Protein AF-A0AAN7Q340-F1 (afdb_monomer_lite)

Secondary structure (DSSP, 8-state):
----HHHHHHHHHHHHHHHHHHHHHHHHHHHHHTSS---HHHHHHHHHHHHHHHHHHHHHHHHHHHHHHHHHHHHHHHHHHHHHHHHHHHHHHHHH--

Structure (mmCIF, N/CA/C/O back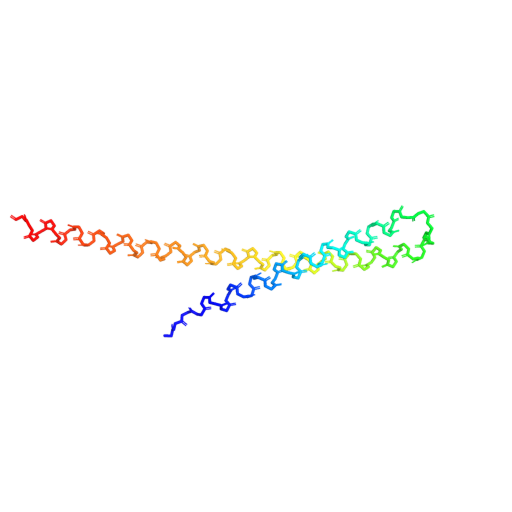bone):
data_AF-A0AAN7Q340-F1
#
_entry.id   AF-A0AAN7Q340-F1
#
loop_
_atom_site.group_PDB
_atom_site.id
_atom_site.type_symbol
_atom_site.label_atom_id
_atom_site.label_alt_id
_atom_site.label_comp_id
_atom_site.label_asym_id
_atom_site.label_entity_id
_atom_site.label_seq_id
_atom_site.pdbx_PDB_ins_code
_atom_site.Cartn_x
_atom_site.Cartn_y
_atom_site.Cartn_z
_atom_site.occupancy
_atom_site.B_iso_or_equiv
_atom_site.auth_seq_id
_atom_site.auth_comp_id
_atom_site.auth_asym_id
_atom_site.auth_atom_id
_atom_site.pdbx_PDB_model_num
ATOM 1 N N . MET A 1 1 ? 22.246 -12.225 -8.468 1.00 41.50 1 MET A N 1
ATOM 2 C CA . MET A 1 1 ? 21.292 -12.443 -7.360 1.00 41.50 1 MET A CA 1
ATOM 3 C C . MET A 1 1 ? 19.900 -12.261 -7.948 1.00 41.50 1 MET A C 1
ATOM 5 O O . MET A 1 1 ? 19.662 -11.176 -8.469 1.00 41.50 1 MET A O 1
ATOM 9 N N . PRO A 1 2 ? 19.047 -13.295 -8.028 1.00 44.22 2 PRO A N 1
ATOM 10 C CA . PRO A 1 2 ? 17.712 -13.119 -8.582 1.00 44.22 2 PRO A CA 1
ATOM 11 C C . PRO A 1 2 ? 16.888 -12.300 -7.585 1.00 44.22 2 PRO A C 1
ATOM 13 O O . PRO A 1 2 ? 16.900 -12.579 -6.389 1.00 44.22 2 PRO A O 1
ATOM 16 N N . ILE A 1 3 ? 16.244 -11.244 -8.074 1.00 52.72 3 ILE A N 1
ATOM 17 C CA . ILE A 1 3 ? 15.347 -10.411 -7.276 1.00 52.72 3 ILE A CA 1
ATOM 18 C C . ILE A 1 3 ? 14.106 -11.256 -6.995 1.00 52.72 3 ILE A C 1
ATOM 20 O O . ILE A 1 3 ? 13.432 -11.719 -7.916 1.00 52.72 3 ILE A O 1
ATOM 24 N N . ASP A 1 4 ? 13.873 -11.515 -5.715 1.00 53.59 4 ASP A N 1
ATOM 25 C CA . ASP A 1 4 ? 12.899 -12.469 -5.200 1.00 53.59 4 ASP A CA 1
ATOM 26 C C . ASP A 1 4 ? 11.472 -11.897 -5.305 1.00 53.59 4 ASP A C 1
ATOM 28 O O . ASP A 1 4 ? 10.843 -11.495 -4.328 1.00 53.59 4 ASP A O 1
ATOM 32 N N . ASN A 1 5 ? 10.954 -11.804 -6.534 1.00 53.25 5 ASN A N 1
ATOM 33 C CA . ASN A 1 5 ? 9.619 -11.268 -6.832 1.00 53.25 5 ASN A CA 1
ATOM 34 C C . ASN A 1 5 ? 8.499 -12.028 -6.086 1.00 53.25 5 ASN A C 1
ATOM 36 O O . ASN A 1 5 ? 7.432 -11.473 -5.827 1.00 53.25 5 ASN A O 1
ATOM 40 N N . CYS A 1 6 ? 8.755 -13.283 -5.694 1.00 57.25 6 CYS A N 1
ATOM 41 C CA . CYS A 1 6 ? 7.862 -14.104 -4.875 1.00 57.25 6 CYS A CA 1
ATOM 42 C C . CYS A 1 6 ? 7.724 -13.563 -3.441 1.00 57.25 6 CYS A C 1
ATOM 44 O O . CYS A 1 6 ? 6.634 -13.603 -2.871 1.00 57.25 6 CYS A O 1
ATOM 46 N N . SER A 1 7 ? 8.802 -13.010 -2.873 1.00 71.00 7 SER A N 1
ATOM 47 C CA . SER A 1 7 ? 8.792 -12.419 -1.530 1.00 71.00 7 SER A CA 1
ATOM 48 C C . SER A 1 7 ? 7.943 -11.152 -1.490 1.00 71.00 7 SER A C 1
ATOM 50 O O . SER A 1 7 ? 7.081 -11.017 -0.628 1.00 71.00 7 SER A O 1
ATOM 52 N N . ILE A 1 8 ? 8.115 -10.263 -2.474 1.00 68.38 8 ILE A N 1
ATOM 53 C CA . ILE A 1 8 ? 7.372 -8.995 -2.533 1.00 68.38 8 ILE A CA 1
ATOM 54 C C . ILE A 1 8 ? 5.880 -9.247 -2.786 1.00 68.38 8 ILE A C 1
ATOM 56 O O . ILE A 1 8 ? 5.034 -8.650 -2.129 1.00 68.38 8 ILE A O 1
ATOM 60 N N . MET A 1 9 ? 5.530 -10.173 -3.686 1.00 69.50 9 MET A N 1
ATOM 61 C CA . MET A 1 9 ? 4.129 -10.543 -3.929 1.00 69.50 9 MET A CA 1
ATOM 62 C C . MET A 1 9 ? 3.469 -11.144 -2.674 1.00 69.50 9 MET A C 1
ATOM 64 O O . MET A 1 9 ? 2.305 -10.855 -2.388 1.00 69.50 9 MET A O 1
ATOM 68 N N . LYS A 1 10 ? 4.209 -11.950 -1.898 1.00 75.12 10 LYS A N 1
ATOM 69 C CA . LYS A 1 10 ? 3.742 -12.483 -0.608 1.00 75.12 10 LYS A CA 1
ATOM 70 C C . LYS A 1 10 ? 3.547 -11.389 0.436 1.00 75.12 10 LYS A C 1
ATOM 72 O O . LYS A 1 10 ? 2.550 -11.426 1.148 1.00 75.12 10 LYS A O 1
ATOM 77 N N . GLU A 1 11 ? 4.459 -10.425 0.521 1.00 73.56 11 GLU A N 1
ATOM 78 C CA . GLU A 1 11 ? 4.319 -9.277 1.423 1.00 73.56 11 GLU A CA 1
ATOM 79 C C . GLU A 1 11 ? 3.108 -8.413 1.062 1.00 73.56 11 GLU A C 1
ATOM 81 O O . GLU A 1 11 ? 2.346 -8.045 1.952 1.00 73.56 11 GLU A O 1
ATOM 86 N N . ILE A 1 12 ? 2.874 -8.166 -0.232 1.00 73.56 12 ILE A N 1
ATOM 87 C CA . ILE A 1 12 ? 1.684 -7.452 -0.719 1.00 73.56 12 ILE A CA 1
ATOM 88 C C . ILE A 1 12 ? 0.411 -8.215 -0.342 1.00 73.56 12 ILE A C 1
ATOM 90 O O . ILE A 1 12 ? -0.486 -7.638 0.264 1.00 73.56 12 ILE A O 1
ATOM 94 N N . SER A 1 13 ? 0.360 -9.520 -0.622 1.00 74.62 13 SER A N 1
ATOM 95 C CA . SER A 1 13 ? -0.814 -10.355 -0.316 1.00 74.62 13 SER A CA 1
ATOM 96 C C . SER A 1 13 ? -1.110 -10.392 1.187 1.00 74.62 13 SER A C 1
ATOM 98 O O . SER A 1 13 ? -2.262 -10.307 1.605 1.00 74.62 13 SER A O 1
ATOM 100 N N . LYS A 1 14 ? -0.063 -10.472 2.017 1.00 79.62 14 LYS A N 1
ATOM 101 C CA . LYS A 1 14 ? -0.187 -10.434 3.476 1.00 79.62 14 LYS A CA 1
ATOM 102 C C . LYS A 1 14 ? -0.712 -9.079 3.959 1.00 79.62 14 LYS A C 1
ATOM 104 O O . LYS A 1 14 ? -1.602 -9.038 4.802 1.00 79.62 14 LYS A O 1
ATOM 109 N N . ALA A 1 15 ? -0.201 -7.978 3.409 1.00 73.69 15 ALA A N 1
ATOM 110 C CA . ALA A 1 15 ? -0.674 -6.639 3.746 1.00 73.69 15 ALA A CA 1
ATOM 111 C C . ALA A 1 15 ? -2.144 -6.427 3.333 1.00 73.69 15 ALA A C 1
ATOM 113 O O . ALA A 1 15 ? -2.915 -5.840 4.092 1.00 73.69 15 ALA A O 1
ATOM 114 N N . GLU A 1 16 ? -2.564 -6.946 2.175 1.00 74.06 16 GLU A N 1
ATOM 115 C CA . GLU A 1 16 ? -3.966 -6.920 1.736 1.00 74.06 16 GLU A CA 1
ATOM 116 C C . GLU A 1 16 ? -4.886 -7.715 2.679 1.00 74.06 16 GLU A C 1
ATOM 118 O O . GLU A 1 16 ? -5.977 -7.253 3.026 1.00 74.06 16 GLU A O 1
ATOM 123 N N . GLU A 1 17 ? -4.446 -8.887 3.141 1.00 84.44 17 GLU A N 1
ATOM 124 C CA . GLU A 1 17 ? -5.194 -9.713 4.095 1.00 84.44 17 GLU A CA 1
ATOM 125 C C . GLU A 1 17 ? -5.322 -9.037 5.473 1.00 84.44 17 GLU A C 1
ATOM 127 O O . GLU A 1 17 ? -6.404 -9.022 6.074 1.00 84.44 17 GLU A O 1
ATOM 132 N N . GLU A 1 18 ? -4.252 -8.399 5.953 1.00 80.12 18 GLU A N 1
ATOM 133 C CA . GLU A 1 18 ? -4.260 -7.613 7.190 1.00 80.12 18 GLU A CA 1
ATOM 134 C C . GLU A 1 18 ? -5.210 -6.408 7.098 1.00 80.12 18 GLU A C 1
ATOM 136 O O . GLU A 1 18 ? -5.988 -6.161 8.026 1.00 80.12 18 GLU A O 1
ATOM 141 N N . ILE A 1 19 ? -5.216 -5.693 5.966 1.00 81.31 19 ILE A N 1
ATOM 142 C CA . ILE A 1 19 ? -6.151 -4.587 5.704 1.00 81.31 19 ILE A CA 1
ATOM 143 C C . ILE A 1 19 ? -7.594 -5.087 5.711 1.00 81.31 19 ILE A C 1
ATOM 145 O O . ILE A 1 19 ? -8.448 -4.498 6.377 1.00 81.31 19 ILE A O 1
ATOM 149 N N . LYS A 1 20 ? -7.876 -6.196 5.022 1.00 84.69 20 LYS A N 1
ATOM 150 C CA . LYS A 1 20 ? -9.218 -6.787 4.969 1.00 84.69 20 LYS A CA 1
ATOM 151 C C . LYS A 1 20 ? -9.720 -7.174 6.361 1.00 84.69 20 LYS A C 1
ATOM 153 O O . LYS A 1 20 ? -10.870 -6.904 6.706 1.00 84.69 20 LYS A O 1
ATOM 158 N N . THR A 1 21 ? -8.841 -7.748 7.179 1.00 86.56 21 THR A N 1
ATOM 159 C CA . THR A 1 21 ? -9.135 -8.108 8.572 1.00 86.56 21 THR A CA 1
ATOM 160 C C . THR A 1 21 ? -9.422 -6.868 9.420 1.00 86.56 21 THR A C 1
ATOM 162 O O . THR A 1 21 ? -10.366 -6.854 10.211 1.00 86.56 21 THR A O 1
ATOM 165 N N . CYS A 1 22 ? -8.649 -5.795 9.240 1.00 78.12 22 CYS A N 1
ATOM 166 C CA . CYS A 1 22 ? -8.880 -4.537 9.944 1.00 78.12 22 CYS A CA 1
ATOM 167 C C . CYS A 1 22 ? -10.213 -3.891 9.545 1.00 78.12 22 CYS A C 1
ATOM 169 O O . CYS A 1 22 ? -10.951 -3.454 10.424 1.00 78.12 22 CYS A O 1
ATOM 171 N N . TYR A 1 23 ? -10.570 -3.887 8.258 1.00 78.25 23 TYR A N 1
ATOM 172 C CA . TYR A 1 23 ? -11.867 -3.385 7.792 1.00 78.25 23 TYR A CA 1
ATOM 173 C C . TYR A 1 23 ? -13.048 -4.170 8.367 1.00 78.25 23 TYR A C 1
ATOM 175 O O . TYR A 1 23 ? -14.032 -3.563 8.791 1.00 78.25 23 TYR A O 1
ATOM 183 N N . ALA A 1 24 ? -12.941 -5.500 8.442 1.00 83.50 24 ALA A N 1
ATOM 184 C CA . ALA A 1 24 ? -13.956 -6.329 9.089 1.00 83.50 24 ALA A CA 1
ATOM 185 C C . ALA A 1 24 ? -14.125 -5.950 10.571 1.00 83.50 24 ALA A C 1
ATOM 187 O O . ALA A 1 24 ? -15.242 -5.714 11.025 1.00 83.50 24 ALA A O 1
ATOM 188 N N . ARG A 1 25 ? -13.014 -5.768 11.301 1.00 83.19 25 ARG A N 1
ATOM 189 C CA . ARG A 1 25 ? -13.046 -5.312 12.702 1.00 83.19 25 ARG A CA 1
ATOM 190 C C . ARG A 1 25 ? -13.649 -3.919 12.860 1.00 83.19 25 ARG A C 1
ATOM 192 O O . ARG A 1 25 ? -14.393 -3.697 13.810 1.00 83.19 25 ARG A O 1
ATOM 199 N N . VAL A 1 26 ? -13.335 -2.984 11.962 1.00 79.62 26 VAL A N 1
ATOM 200 C CA . VAL A 1 26 ? -13.931 -1.639 11.972 1.00 79.62 26 VAL A CA 1
ATOM 201 C C . VAL A 1 26 ? -15.442 -1.736 11.780 1.00 79.62 26 VAL A C 1
ATOM 203 O O . VAL A 1 26 ? -16.180 -1.144 12.561 1.00 79.62 26 VAL A O 1
ATOM 206 N N . SER A 1 27 ? -15.904 -2.542 10.821 1.00 80.12 27 SER A N 1
ATOM 207 C CA . SER A 1 27 ? -17.335 -2.751 10.583 1.00 80.12 27 SER A CA 1
ATOM 208 C C . SER A 1 27 ? -18.037 -3.358 11.803 1.00 80.12 27 SER A C 1
ATOM 210 O O . SER A 1 27 ? -19.088 -2.871 12.212 1.00 80.12 27 SER A O 1
ATOM 212 N N . ASP A 1 28 ? -17.430 -4.349 12.459 1.00 81.94 28 ASP A N 1
ATOM 213 C CA . ASP A 1 28 ? -17.978 -4.956 13.677 1.00 81.94 28 ASP A CA 1
ATOM 214 C C . ASP A 1 28 ? -18.062 -3.967 14.852 1.00 81.94 28 ASP A C 1
ATOM 216 O O . ASP A 1 28 ? -19.035 -3.976 15.613 1.00 81.94 28 ASP A O 1
ATOM 220 N N . LEU A 1 29 ? -17.051 -3.107 15.014 1.00 74.19 29 LEU A N 1
ATOM 221 C CA . LEU A 1 29 ? -17.028 -2.071 16.050 1.00 74.19 29 LEU A CA 1
ATOM 222 C C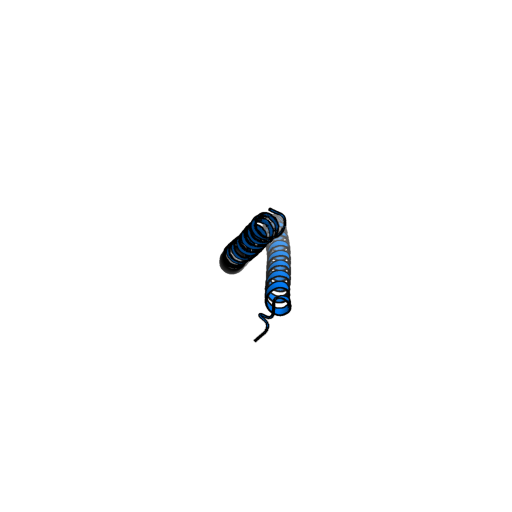 . LEU A 1 29 ? -18.059 -0.972 15.770 1.00 74.19 29 LEU A C 1
ATOM 224 O O . LEU A 1 29 ? -18.750 -0.553 16.698 1.00 74.19 29 LEU A O 1
ATOM 228 N N . GLU A 1 30 ? -18.214 -0.544 14.516 1.00 72.19 30 GLU A N 1
ATOM 229 C CA . GLU A 1 30 ? -19.238 0.424 14.098 1.00 72.19 30 GLU A CA 1
ATOM 230 C C . GLU A 1 30 ? -20.654 -0.146 14.284 1.00 72.19 30 GLU A C 1
ATOM 232 O O . GLU A 1 30 ? -21.528 0.531 14.826 1.00 72.19 30 GLU A O 1
ATOM 237 N N . ASN A 1 31 ? -20.865 -1.422 13.948 1.00 77.81 31 ASN A N 1
ATOM 238 C CA . ASN A 1 31 ? -22.130 -2.123 14.174 1.00 77.81 31 ASN A CA 1
ATOM 239 C C . ASN A 1 31 ? -22.459 -2.244 15.668 1.00 77.81 31 ASN A C 1
ATOM 241 O O . ASN A 1 31 ? -23.602 -2.027 16.069 1.00 77.81 31 ASN A O 1
ATOM 245 N N . LYS A 1 32 ? -21.459 -2.525 16.517 1.00 70.00 32 LYS A N 1
ATOM 246 C CA . LYS A 1 32 ? -21.630 -2.474 17.976 1.00 70.00 32 LYS A CA 1
ATOM 247 C C . LYS A 1 32 ? -21.987 -1.065 18.440 1.00 70.00 32 LYS A C 1
ATOM 249 O O . LYS A 1 32 ? -22.936 -0.923 19.201 1.00 70.00 32 LYS A O 1
ATOM 254 N N . LEU A 1 33 ? -21.288 -0.033 17.971 1.00 62.78 33 LEU A N 1
ATOM 255 C CA . LEU A 1 33 ? -21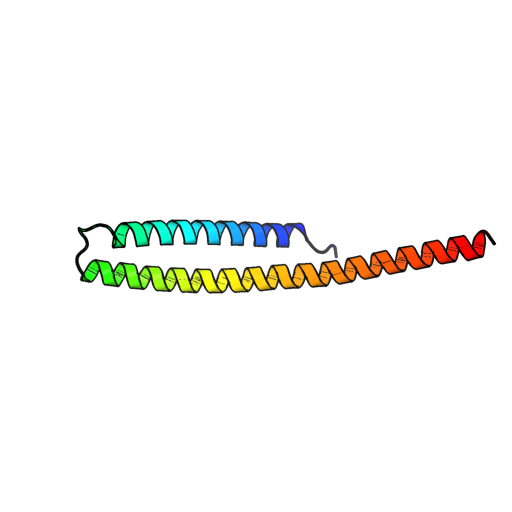.512 1.362 18.374 1.00 62.78 33 LEU A CA 1
ATOM 256 C C . LEU A 1 33 ? -22.906 1.893 17.999 1.00 62.78 33 LEU A C 1
ATOM 258 O O . LEU A 1 33 ? -23.420 2.784 18.677 1.00 62.78 33 LEU A O 1
ATOM 262 N N . ASN A 1 34 ? -23.487 1.354 16.926 1.00 65.38 34 ASN A N 1
ATOM 263 C CA . ASN A 1 34 ? -24.842 1.652 16.466 1.00 65.38 34 ASN A CA 1
ATOM 264 C C . ASN A 1 34 ? -25.925 0.815 17.168 1.00 65.38 34 ASN A C 1
ATOM 266 O O . ASN A 1 34 ? -27.107 1.101 16.997 1.00 65.38 34 ASN A O 1
ATOM 270 N N . SER A 1 35 ? -25.557 -0.199 17.961 1.00 63.50 35 SER A N 1
ATOM 271 C CA . SER A 1 35 ? -26.520 -0.922 18.796 1.00 63.50 35 SER A CA 1
ATOM 272 C C . SER A 1 35 ? -26.931 -0.084 20.017 1.00 63.50 35 SER A C 1
ATOM 274 O O . SER A 1 35 ? -26.089 0.472 20.722 1.00 63.50 35 SER A O 1
ATOM 276 N N . ASP A 1 36 ? -28.238 -0.012 20.277 1.00 57.50 36 ASP A N 1
ATOM 277 C CA . ASP A 1 36 ? -28.899 0.923 21.213 1.00 57.50 36 ASP A CA 1
ATOM 278 C C . ASP A 1 36 ? -28.604 0.666 22.715 1.00 57.50 36 ASP A C 1
ATOM 280 O O . ASP A 1 36 ? -29.173 1.306 23.596 1.00 57.50 36 ASP A O 1
ATOM 284 N N . ILE A 1 37 ? -27.716 -0.284 23.043 1.00 59.47 37 ILE A N 1
ATOM 285 C CA . ILE A 1 37 ? -27.494 -0.799 24.411 1.00 59.47 37 ILE A CA 1
ATOM 286 C C . ILE A 1 37 ? -26.016 -0.682 24.823 1.00 59.47 37 ILE A C 1
ATOM 288 O O . ILE A 1 37 ? -25.415 -1.612 25.368 1.00 59.47 37 ILE A O 1
ATOM 292 N N . ILE A 1 38 ? -25.382 0.462 24.557 1.00 59.66 38 ILE A N 1
ATOM 293 C CA . ILE A 1 38 ? -23.995 0.711 24.978 1.00 59.66 38 ILE A CA 1
ATOM 294 C C . ILE A 1 38 ? -23.923 1.951 25.874 1.00 59.66 38 ILE A C 1
ATOM 296 O O . ILE A 1 38 ? -24.197 3.070 25.453 1.00 59.66 38 ILE A O 1
ATOM 300 N N . SER A 1 39 ? -23.512 1.740 27.130 1.00 67.12 39 SER A N 1
ATOM 301 C CA . SER A 1 39 ? -23.170 2.810 28.081 1.00 67.12 39 SER A CA 1
ATOM 302 C C . SER A 1 39 ? -22.112 3.752 27.489 1.00 67.12 39 SER A C 1
ATOM 304 O O . SER A 1 39 ? -21.170 3.282 26.849 1.00 67.12 39 SER A O 1
ATOM 306 N N . GLN A 1 40 ? -22.219 5.063 27.751 1.00 66.88 40 GLN A N 1
ATOM 307 C CA . GLN A 1 40 ? -21.259 6.080 27.286 1.00 66.88 40 GLN A CA 1
ATOM 308 C C . GLN A 1 40 ? -19.797 5.678 27.526 1.00 66.88 40 GLN A C 1
ATOM 310 O O . GLN A 1 40 ? -18.963 5.823 26.641 1.00 66.88 40 GLN A O 1
ATOM 315 N N . GLN A 1 41 ? -19.504 5.069 28.673 1.00 69.62 41 GLN A N 1
ATOM 316 C CA . GLN A 1 41 ? -18.150 4.655 29.032 1.00 69.62 41 GLN A CA 1
ATOM 317 C C . GLN A 1 41 ? -17.613 3.525 28.131 1.00 69.62 41 GLN A C 1
ATOM 319 O O . GLN A 1 41 ? -16.437 3.506 27.782 1.00 69.62 41 GLN A O 1
ATOM 324 N N . LYS A 1 42 ? -18.478 2.595 27.698 1.00 64.25 42 LYS A N 1
ATOM 325 C CA . LYS A 1 42 ? -18.121 1.576 26.695 1.00 64.25 42 LYS A CA 1
ATOM 326 C C . LYS A 1 42 ? -17.999 2.181 25.296 1.00 64.25 42 LYS A C 1
ATOM 328 O O . LYS A 1 42 ? -17.196 1.701 24.504 1.00 64.25 42 LYS A O 1
ATOM 333 N N . ARG A 1 43 ? -18.770 3.230 25.003 1.00 65.12 43 ARG A N 1
ATOM 334 C CA . ARG A 1 43 ? -18.721 3.961 23.732 1.00 65.12 43 ARG A CA 1
ATOM 335 C C . ARG A 1 43 ? -17.361 4.633 23.528 1.00 65.12 43 ARG A C 1
ATOM 337 O O . ARG A 1 43 ? -16.780 4.483 22.459 1.00 65.12 43 ARG A O 1
ATOM 344 N N . ASP A 1 44 ? -16.826 5.274 24.566 1.00 70.69 44 ASP A N 1
ATOM 345 C CA . ASP A 1 44 ? -15.512 5.932 24.521 1.00 70.69 44 ASP A CA 1
ATOM 346 C C . ASP A 1 44 ? -14.356 4.935 24.354 1.00 70.69 44 ASP A C 1
ATOM 348 O O . ASP A 1 44 ? -13.428 5.184 23.586 1.00 70.69 44 ASP A O 1
ATOM 352 N N . ILE A 1 45 ? -14.437 3.768 25.003 1.00 74.62 45 ILE A N 1
ATOM 353 C CA . ILE A 1 45 ? -13.445 2.691 24.841 1.00 74.62 45 ILE A CA 1
ATOM 354 C C . ILE A 1 45 ? -13.451 2.162 23.399 1.00 74.62 45 ILE A C 1
ATOM 356 O O . ILE A 1 45 ? -12.391 2.021 22.790 1.00 74.62 45 ILE A O 1
ATOM 360 N N . ILE A 1 46 ? -14.638 1.922 22.832 1.00 63.81 46 ILE A N 1
ATOM 361 C CA . ILE A 1 46 ? -14.788 1.453 21.447 1.00 63.81 46 ILE A CA 1
ATOM 362 C C . ILE A 1 46 ? -14.294 2.516 20.455 1.00 63.81 46 ILE A C 1
ATOM 364 O O . ILE A 1 46 ? -13.616 2.174 19.491 1.00 63.81 46 ILE A O 1
ATOM 368 N N . LEU A 1 47 ? -14.571 3.802 20.696 1.00 65.75 47 LEU A N 1
ATOM 369 C CA . LEU A 1 47 ? -14.071 4.905 19.866 1.00 65.75 47 LEU A CA 1
ATOM 370 C C . LEU A 1 47 ? -12.546 5.019 19.905 1.00 65.75 47 LEU A C 1
ATOM 372 O O . LEU A 1 47 ? -11.919 5.243 18.869 1.00 65.75 47 LEU A O 1
ATOM 376 N N . HIS A 1 48 ? -11.947 4.846 21.082 1.00 77.81 48 HIS A N 1
ATOM 377 C CA . HIS A 1 48 ? -10.499 4.843 21.232 1.00 77.81 48 HIS A CA 1
ATOM 378 C C . HIS A 1 48 ? -9.863 3.682 20.455 1.00 77.81 48 HIS A C 1
ATOM 380 O O . HIS A 1 48 ? -8.933 3.893 19.678 1.00 77.81 48 HIS A O 1
ATOM 386 N N . GLU A 1 49 ? -10.387 2.465 20.616 1.00 65.69 49 GLU A N 1
ATOM 387 C CA . GLU A 1 49 ? -9.888 1.285 19.902 1.00 65.69 49 GLU A CA 1
ATOM 388 C C . GLU A 1 49 ? -10.051 1.433 18.382 1.00 65.69 49 GLU A C 1
ATOM 390 O O . GLU A 1 49 ? -9.131 1.142 17.619 1.00 65.69 49 GLU A O 1
ATOM 395 N N . LEU A 1 50 ? -11.181 1.983 17.934 1.00 62.88 50 LEU A N 1
ATOM 396 C CA . LEU A 1 50 ? -11.448 2.253 16.523 1.00 62.88 50 LEU A CA 1
ATOM 397 C C . LEU A 1 50 ? -10.462 3.278 15.941 1.00 62.88 50 LEU A C 1
ATOM 399 O O . LEU A 1 50 ? -9.992 3.110 14.815 1.00 62.88 50 LEU A O 1
ATOM 403 N N . ASN A 1 51 ? -10.096 4.311 16.703 1.00 73.50 51 ASN A N 1
ATOM 404 C CA . ASN A 1 51 ? -9.110 5.301 16.273 1.00 73.50 51 ASN A CA 1
ATOM 405 C C . ASN A 1 51 ? -7.702 4.699 16.126 1.00 73.50 51 ASN A C 1
ATOM 407 O O . ASN A 1 51 ? -7.004 4.987 15.154 1.00 73.50 51 ASN A O 1
ATOM 411 N N . GLU A 1 52 ? -7.294 3.829 17.049 1.00 78.12 52 GLU A N 1
ATOM 412 C CA . GLU A 1 52 ? -6.005 3.133 16.971 1.00 78.12 52 GLU A CA 1
ATOM 413 C C . GLU A 1 52 ? -5.957 2.156 15.787 1.00 78.12 52 GLU A C 1
ATOM 415 O O . GLU A 1 52 ? -4.990 2.158 15.020 1.00 78.12 52 GLU A O 1
ATOM 420 N N . VAL A 1 53 ? -7.035 1.398 15.547 1.00 67.50 53 VAL A N 1
ATOM 421 C CA . VAL A 1 53 ? -7.145 0.522 14.368 1.00 67.50 53 VAL A CA 1
ATOM 422 C C . VAL A 1 53 ? -7.107 1.335 13.068 1.00 67.50 53 VAL A C 1
ATOM 424 O O . VAL A 1 53 ? -6.417 0.943 12.128 1.00 67.50 53 VAL A O 1
ATOM 427 N N . ARG A 1 54 ? -7.763 2.504 13.006 1.00 67.00 54 ARG A N 1
ATOM 428 C CA . ARG A 1 54 ? -7.699 3.398 11.833 1.00 67.00 54 ARG A CA 1
ATOM 429 C C . ARG A 1 54 ? -6.297 3.956 11.581 1.00 67.00 54 ARG A C 1
ATOM 431 O O . ARG A 1 54 ? -5.901 4.077 10.423 1.00 67.00 54 ARG A O 1
ATOM 438 N N . LYS A 1 55 ? -5.527 4.278 12.626 1.00 77.31 55 LYS A N 1
ATOM 439 C CA . LYS A 1 55 ? -4.126 4.711 12.465 1.00 77.31 55 LYS A CA 1
ATOM 440 C C . LYS A 1 55 ? -3.261 3.601 11.875 1.00 77.31 55 LYS A C 1
ATOM 442 O O . LYS A 1 55 ? -2.507 3.864 10.942 1.00 77.31 55 LYS A O 1
ATOM 447 N N . LEU A 1 56 ? -3.390 2.377 12.387 1.00 72.56 56 LEU A N 1
ATOM 448 C CA . LEU A 1 56 ? -2.660 1.218 11.863 1.00 72.56 56 LEU A CA 1
ATOM 449 C C . LEU A 1 56 ? -3.031 0.930 10.404 1.00 72.56 56 LEU A C 1
ATOM 451 O O . LEU A 1 56 ? -2.146 0.702 9.582 1.00 72.56 56 LEU A O 1
ATOM 455 N N . LEU A 1 57 ? -4.320 1.029 10.067 1.00 66.12 57 LEU A N 1
ATOM 456 C CA . LEU A 1 57 ? -4.810 0.865 8.700 1.00 66.12 57 LEU A CA 1
ATOM 457 C C . LEU A 1 57 ? -4.166 1.878 7.745 1.00 66.12 57 LEU A C 1
ATOM 459 O O . LEU A 1 57 ? -3.629 1.487 6.714 1.00 66.12 57 LEU A O 1
ATOM 463 N N . LYS A 1 58 ? -4.134 3.160 8.127 1.00 75.06 58 LYS A N 1
ATOM 464 C CA . LYS A 1 58 ? -3.534 4.227 7.316 1.00 75.06 58 LYS A CA 1
ATOM 465 C C . LYS A 1 58 ? -2.039 4.005 7.070 1.00 75.06 58 LYS A C 1
ATOM 467 O O . LYS A 1 58 ? -1.558 4.220 5.962 1.00 75.06 58 LYS A O 1
ATOM 472 N N . ILE A 1 59 ? -1.303 3.554 8.087 1.00 80.38 59 ILE A N 1
ATOM 473 C CA . ILE A 1 59 ? 0.126 3.231 7.953 1.00 80.38 59 ILE A CA 1
ATOM 474 C C . ILE A 1 59 ? 0.323 2.064 6.974 1.00 80.38 59 ILE A C 1
ATOM 476 O O . ILE A 1 59 ? 1.208 2.121 6.118 1.00 80.38 59 ILE A O 1
ATOM 480 N N . ASN A 1 60 ? -0.514 1.028 7.061 1.00 68.12 60 ASN A N 1
ATOM 481 C CA . ASN A 1 60 ? -0.452 -0.111 6.147 1.00 68.12 60 ASN A CA 1
ATOM 482 C C . ASN A 1 60 ? -0.840 0.266 4.709 1.00 68.12 60 ASN A C 1
ATOM 484 O O . ASN A 1 60 ? -0.158 -0.158 3.777 1.00 68.12 60 ASN A O 1
ATOM 488 N N . GLU A 1 61 ? -1.851 1.114 4.510 1.00 68.31 61 GLU A N 1
ATOM 489 C CA . GLU A 1 61 ? -2.212 1.656 3.192 1.00 68.31 61 GLU A CA 1
ATOM 490 C C . GLU A 1 61 ? -1.083 2.500 2.583 1.00 68.31 61 GLU A C 1
ATOM 492 O O . GLU A 1 61 ? -0.761 2.357 1.402 1.00 68.31 61 GLU A O 1
ATOM 497 N N . GLU A 1 62 ? -0.432 3.353 3.380 1.00 77.12 62 GLU A N 1
ATOM 498 C CA . GLU A 1 62 ? 0.722 4.137 2.929 1.00 77.12 62 GLU A CA 1
ATOM 499 C C . GLU A 1 62 ? 1.909 3.241 2.544 1.00 77.12 62 GLU A C 1
ATOM 501 O O . GLU A 1 62 ? 2.587 3.507 1.546 1.00 77.12 62 GLU A O 1
ATOM 506 N N . ASN A 1 63 ? 2.153 2.164 3.292 1.00 70.69 63 ASN A N 1
ATOM 507 C CA . ASN A 1 63 ? 3.196 1.192 2.967 1.00 70.69 63 ASN A CA 1
ATOM 508 C C . ASN A 1 63 ? 2.874 0.408 1.687 1.00 70.69 63 ASN A C 1
ATOM 510 O O . ASN A 1 63 ? 3.744 0.286 0.822 1.00 70.69 63 ASN A O 1
ATOM 514 N N . LEU A 1 64 ? 1.629 -0.043 1.507 1.00 67.00 64 LEU A N 1
ATOM 515 C CA . LEU A 1 64 ? 1.171 -0.699 0.275 1.00 67.00 64 LEU A CA 1
ATOM 516 C C . LEU A 1 64 ? 1.269 0.226 -0.942 1.00 67.00 64 LEU A C 1
ATOM 518 O O . LEU A 1 64 ? 1.758 -0.179 -1.997 1.00 67.00 64 LEU A O 1
ATOM 522 N N . SER A 1 65 ? 0.887 1.494 -0.788 1.00 71.00 65 SER A N 1
ATOM 523 C CA . SER A 1 65 ? 1.021 2.511 -1.834 1.00 71.00 65 SER A CA 1
ATOM 524 C C . SER A 1 65 ? 2.485 2.725 -2.240 1.00 71.00 65 SER A C 1
ATOM 526 O O . SER A 1 65 ? 2.809 2.786 -3.431 1.00 71.00 65 SER A O 1
ATOM 528 N N . LYS A 1 66 ? 3.409 2.753 -1.269 1.00 71.94 66 LYS A N 1
ATOM 529 C CA . LYS A 1 66 ? 4.856 2.834 -1.535 1.00 71.94 66 LYS A CA 1
ATOM 530 C C . LYS A 1 66 ? 5.386 1.587 -2.252 1.00 71.94 66 LYS A C 1
ATOM 532 O O . LYS A 1 66 ? 6.131 1.738 -3.222 1.00 71.94 66 LYS A O 1
ATOM 537 N N . LEU A 1 67 ? 4.975 0.389 -1.830 1.00 64.69 67 LEU A N 1
ATOM 538 C CA . LEU A 1 67 ? 5.331 -0.890 -2.465 1.00 64.69 67 LEU A CA 1
ATOM 539 C C . LEU A 1 67 ? 4.843 -0.959 -3.924 1.00 64.69 67 LEU A C 1
ATOM 541 O O . LEU A 1 67 ? 5.630 -1.238 -4.832 1.00 64.69 67 LEU A O 1
ATOM 545 N N . HIS A 1 68 ? 3.581 -0.604 -4.191 1.00 66.06 68 HIS A N 1
ATOM 546 C CA . HIS A 1 68 ? 3.043 -0.506 -5.555 1.00 66.06 68 HIS A CA 1
ATOM 547 C C . HIS A 1 68 ? 3.754 0.564 -6.396 1.00 66.06 68 HIS A C 1
ATOM 549 O O . HIS A 1 68 ? 4.038 0.347 -7.580 1.00 66.06 68 HIS A O 1
ATOM 555 N N . GLY A 1 69 ? 4.106 1.703 -5.793 1.00 65.62 69 GLY A N 1
ATOM 556 C CA . GLY A 1 69 ? 4.881 2.756 -6.449 1.00 65.62 69 GLY A CA 1
ATOM 557 C C . GLY A 1 69 ? 6.276 2.295 -6.889 1.00 65.62 69 GLY A C 1
ATOM 558 O O . GLY A 1 69 ? 6.720 2.636 -7.989 1.00 65.62 69 GLY A O 1
ATOM 559 N N . GLN A 1 70 ? 6.955 1.487 -6.071 1.00 63.84 70 GLN A N 1
ATOM 560 C CA . GLN A 1 70 ? 8.258 0.908 -6.411 1.00 63.84 70 GLN A CA 1
ATOM 561 C C . GLN A 1 70 ? 8.150 -0.151 -7.518 1.00 63.84 70 GLN A C 1
ATOM 563 O O . GLN A 1 70 ? 8.923 -0.090 -8.477 1.00 63.84 70 GLN A O 1
ATOM 568 N N . ASN A 1 71 ? 7.143 -1.031 -7.473 1.00 64.38 71 ASN A N 1
ATOM 569 C CA . ASN A 1 71 ? 6.891 -2.009 -8.540 1.00 64.38 71 ASN A CA 1
ATOM 570 C C . ASN A 1 71 ? 6.666 -1.343 -9.906 1.00 64.38 71 ASN A C 1
ATOM 572 O O . ASN A 1 71 ? 7.201 -1.805 -10.915 1.00 64.38 71 ASN A O 1
ATOM 576 N N . ARG A 1 72 ? 5.954 -0.209 -9.956 1.00 67.69 72 ARG A N 1
ATOM 577 C CA . ARG A 1 72 ? 5.722 0.5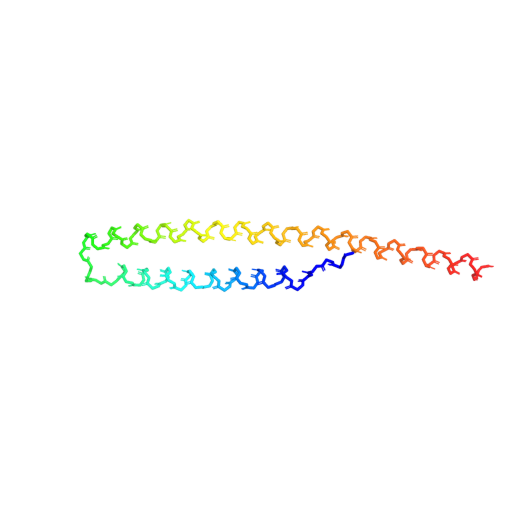30 -11.209 1.00 67.69 72 ARG A CA 1
ATOM 578 C C . ARG A 1 72 ? 7.003 1.126 -11.804 1.00 67.69 72 ARG A C 1
ATOM 580 O O . ARG A 1 72 ? 7.150 1.143 -13.025 1.00 67.69 72 ARG A O 1
ATOM 587 N N . ARG A 1 73 ? 7.935 1.603 -10.970 1.00 68.62 73 ARG A N 1
ATOM 588 C CA . ARG A 1 73 ? 9.230 2.143 -11.431 1.00 68.62 73 ARG A CA 1
ATOM 589 C C . ARG A 1 73 ? 10.131 1.045 -11.986 1.00 68.62 73 ARG A C 1
ATOM 591 O O . ARG A 1 73 ? 10.683 1.210 -13.071 1.00 68.62 73 ARG A O 1
ATOM 598 N N . 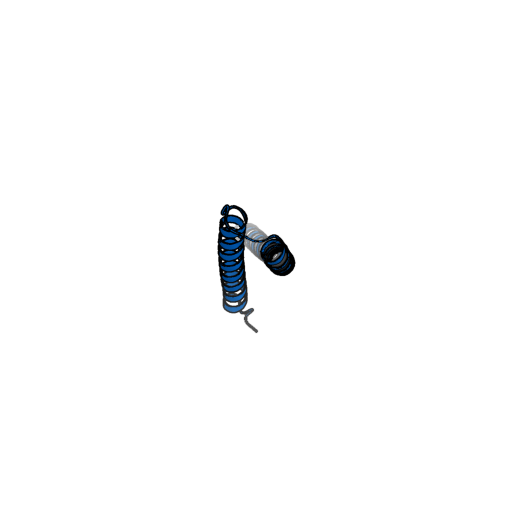THR A 1 74 ? 10.232 -0.083 -11.287 1.00 72.06 74 THR A N 1
ATOM 599 C CA . THR A 1 74 ? 11.015 -1.237 -11.753 1.00 72.06 74 THR A CA 1
ATOM 600 C C . THR A 1 74 ? 10.423 -1.822 -13.036 1.00 72.06 74 THR A C 1
ATOM 602 O O . THR A 1 74 ? 11.164 -2.121 -13.970 1.00 72.06 74 THR A O 1
ATOM 605 N N . PHE A 1 75 ? 9.091 -1.890 -13.139 1.00 72.31 75 PHE A N 1
ATOM 606 C CA . PHE A 1 75 ? 8.405 -2.297 -14.365 1.00 72.31 75 PHE A CA 1
ATOM 607 C C . PHE A 1 75 ? 8.676 -1.341 -15.536 1.00 72.31 75 PHE A C 1
ATOM 609 O O . PHE A 1 75 ? 8.971 -1.805 -16.634 1.00 72.31 75 PHE A O 1
ATOM 616 N N . MET A 1 76 ? 8.649 -0.018 -15.316 1.00 72.50 76 MET A N 1
ATOM 617 C CA . MET A 1 76 ? 9.023 0.952 -16.357 1.00 72.50 76 MET A CA 1
ATOM 618 C C . MET A 1 76 ? 10.455 0.734 -16.850 1.00 72.50 76 MET A C 1
ATOM 620 O O . MET A 1 76 ? 10.678 0.707 -18.055 1.00 72.50 76 MET A O 1
ATOM 624 N N . LEU A 1 77 ? 11.422 0.559 -15.944 1.00 79.56 77 LEU A N 1
ATOM 625 C CA . LEU A 1 77 ? 12.817 0.319 -16.327 1.00 79.56 77 LEU A CA 1
ATOM 626 C C . LEU A 1 77 ? 12.975 -0.981 -17.126 1.00 79.56 77 LEU A C 1
ATOM 628 O O . LEU A 1 77 ? 13.652 -0.987 -18.153 1.00 79.56 77 LEU A O 1
ATOM 632 N N . ALA A 1 78 ? 12.313 -2.059 -16.698 1.00 77.19 78 ALA A N 1
ATOM 633 C CA . ALA A 1 78 ? 12.298 -3.325 -17.427 1.00 77.19 78 ALA A CA 1
ATOM 634 C C . ALA A 1 78 ? 11.675 -3.173 -18.827 1.00 77.19 78 ALA A C 1
ATOM 636 O O . ALA A 1 78 ? 12.213 -3.690 -19.804 1.00 77.19 78 ALA A O 1
ATOM 637 N N . PHE A 1 79 ? 10.583 -2.413 -18.939 1.00 81.12 79 PHE A N 1
ATOM 638 C CA . PHE A 1 79 ? 9.930 -2.113 -20.211 1.00 81.12 79 PHE A CA 1
ATOM 639 C C . PHE A 1 79 ? 10.837 -1.309 -21.156 1.00 81.12 79 PHE A C 1
ATOM 641 O O . PHE A 1 79 ? 10.947 -1.649 -22.332 1.00 81.12 79 PHE A O 1
ATOM 648 N N . PHE A 1 80 ? 11.543 -0.291 -20.650 1.00 84.38 80 PHE A N 1
ATOM 649 C CA . PHE A 1 80 ? 12.500 0.487 -21.447 1.00 84.38 80 PHE A CA 1
ATOM 650 C C . PHE A 1 80 ? 13.683 -0.353 -21.940 1.00 84.38 80 PHE A C 1
ATOM 652 O O . PHE A 1 80 ? 14.084 -0.214 -23.094 1.00 84.38 80 PHE A O 1
ATOM 659 N N . LEU A 1 81 ? 14.217 -1.245 -21.101 1.00 88.94 81 LEU A N 1
ATOM 660 C CA . LEU A 1 81 ? 15.269 -2.188 -21.495 1.00 88.94 81 LEU A CA 1
ATOM 661 C C . LEU A 1 81 ? 14.803 -3.121 -22.617 1.00 88.94 81 LEU A C 1
ATOM 663 O O . LEU A 1 81 ? 15.507 -3.289 -23.611 1.00 88.94 81 LEU A O 1
ATOM 667 N N . LEU A 1 82 ? 13.597 -3.679 -22.489 1.00 86.31 82 LEU A N 1
ATOM 668 C CA . LEU A 1 82 ? 13.013 -4.559 -23.500 1.00 86.31 82 LEU A CA 1
ATOM 669 C C . LEU A 1 82 ? 12.794 -3.821 -24.829 1.00 86.31 82 LEU A C 1
ATOM 671 O O . LEU A 1 82 ? 13.114 -4.353 -25.892 1.00 86.31 82 LEU A O 1
ATOM 675 N N . LEU A 1 83 ? 12.321 -2.575 -24.768 1.00 90.62 83 LEU A N 1
ATOM 676 C CA . LEU A 1 83 ? 12.151 -1.721 -25.941 1.00 90.62 83 LEU A CA 1
ATOM 677 C C . LEU A 1 83 ? 13.490 -1.444 -26.647 1.00 90.62 83 LEU A C 1
ATOM 679 O O . LEU A 1 83 ? 13.574 -1.573 -27.865 1.00 90.62 83 LEU A O 1
ATOM 683 N N . LEU A 1 84 ? 14.546 -1.117 -25.896 1.00 91.38 84 LEU A N 1
ATOM 684 C CA . LEU A 1 84 ? 15.899 -0.917 -26.433 1.00 91.38 84 LEU A CA 1
ATOM 685 C C . LEU A 1 84 ? 16.426 -2.169 -27.144 1.00 91.38 84 LEU A C 1
ATOM 687 O O . LEU A 1 84 ? 16.939 -2.068 -28.257 1.00 91.38 84 LEU A O 1
ATOM 691 N N . CYS A 1 85 ? 16.253 -3.351 -26.546 1.00 87.31 85 CYS A N 1
ATOM 692 C CA . CYS A 1 85 ? 16.630 -4.620 -27.172 1.00 87.31 85 CYS A CA 1
ATOM 693 C C . CYS A 1 85 ? 15.898 -4.854 -28.502 1.00 87.31 85 CYS A C 1
ATOM 695 O O . CYS A 1 85 ? 16.527 -5.258 -29.480 1.00 87.31 85 CYS A O 1
ATOM 697 N N . LEU A 1 86 ? 14.592 -4.571 -28.559 1.00 87.38 86 LEU A N 1
ATOM 698 C CA . LEU A 1 86 ? 13.812 -4.685 -29.796 1.00 87.38 86 LEU A CA 1
ATOM 699 C C . LEU A 1 86 ? 14.309 -3.719 -30.873 1.00 87.38 86 LEU A C 1
ATOM 701 O O . LEU A 1 86 ? 14.450 -4.115 -32.027 1.00 87.38 86 LEU A O 1
ATOM 705 N N . ILE A 1 87 ? 14.622 -2.478 -30.495 1.00 90.50 87 ILE A N 1
ATOM 706 C CA . ILE A 1 87 ? 15.173 -1.475 -31.410 1.00 90.50 87 ILE A CA 1
ATOM 707 C C . ILE A 1 87 ? 16.487 -1.983 -32.014 1.00 90.50 87 ILE A C 1
ATOM 709 O O . ILE A 1 87 ? 16.617 -2.028 -33.236 1.00 90.50 87 ILE A O 1
ATOM 713 N N . PHE A 1 88 ? 17.435 -2.434 -31.187 1.00 92.19 88 PHE A N 1
ATOM 714 C CA . PHE A 1 88 ? 18.707 -2.973 -31.678 1.00 92.19 88 PHE A CA 1
ATOM 715 C C . PHE A 1 88 ? 18.528 -4.188 -32.586 1.00 92.19 88 PHE A C 1
ATOM 717 O O . PHE A 1 88 ? 19.213 -4.290 -33.600 1.00 92.19 88 PHE A O 1
ATOM 724 N N . PHE A 1 89 ? 17.599 -5.087 -32.260 1.00 88.31 89 PHE A N 1
ATOM 725 C CA . PHE A 1 89 ? 17.311 -6.254 -33.087 1.00 88.31 89 PHE A CA 1
ATOM 726 C C . PHE A 1 89 ? 16.783 -5.865 -34.475 1.00 88.31 89 PHE A C 1
ATOM 728 O O . PHE A 1 89 ? 17.256 -6.391 -35.482 1.00 88.31 89 PHE A O 1
ATOM 735 N N . VAL A 1 90 ? 15.848 -4.912 -34.538 1.00 89.12 90 VAL A N 1
ATOM 736 C CA . VAL A 1 90 ? 15.311 -4.395 -35.805 1.00 89.12 90 VAL A CA 1
ATOM 737 C C . VAL A 1 90 ? 16.407 -3.708 -36.619 1.00 89.12 90 VAL A C 1
ATOM 739 O O . VAL A 1 90 ? 16.530 -3.978 -37.810 1.00 89.12 90 VAL A O 1
ATOM 742 N N . PHE A 1 91 ? 17.244 -2.876 -35.992 1.00 91.62 91 PHE A N 1
ATOM 743 C CA . PHE A 1 91 ? 18.375 -2.238 -36.673 1.00 91.62 91 PHE A CA 1
ATOM 744 C C . PHE A 1 91 ? 19.397 -3.251 -37.192 1.00 91.62 91 PHE A C 1
ATOM 746 O O . PHE A 1 91 ? 19.861 -3.125 -38.321 1.00 91.62 91 PHE A O 1
ATOM 753 N N . TYR A 1 92 ? 19.727 -4.272 -36.400 1.00 92.00 92 TYR A N 1
ATOM 754 C CA . TYR A 1 92 ? 20.634 -5.340 -36.810 1.00 92.00 92 TYR A CA 1
ATOM 755 C C . TYR A 1 92 ? 20.093 -6.111 -38.021 1.00 92.00 92 TYR A C 1
ATOM 757 O O . TYR A 1 92 ? 20.818 -6.320 -38.993 1.00 92.00 92 TYR A O 1
ATOM 765 N N . GLN A 1 93 ? 18.809 -6.483 -37.994 1.00 88.81 93 GLN A N 1
ATOM 766 C CA . GLN A 1 93 ? 18.121 -7.098 -39.133 1.00 88.81 93 GLN A CA 1
ATOM 767 C C . GLN A 1 93 ? 18.147 -6.190 -40.367 1.00 88.81 93 GLN A C 1
ATOM 769 O O . GLN A 1 93 ? 18.406 -6.681 -41.461 1.00 88.81 93 GLN A O 1
ATOM 774 N N . LEU A 1 94 ? 17.923 -4.884 -40.202 1.00 88.75 94 LEU A N 1
ATOM 775 C CA . LEU A 1 94 ? 17.888 -3.927 -41.308 1.00 88.75 94 LEU A CA 1
ATOM 776 C C . LEU A 1 94 ? 19.269 -3.715 -41.933 1.00 88.75 94 LEU A C 1
ATOM 778 O O . LEU A 1 94 ? 19.357 -3.615 -43.142 1.00 88.75 94 LEU A O 1
ATOM 782 N N . ILE A 1 95 ? 20.344 -3.699 -41.143 1.00 91.44 95 ILE A N 1
ATOM 783 C CA . ILE A 1 95 ? 21.719 -3.589 -41.659 1.00 91.44 95 ILE A CA 1
ATOM 784 C C . ILE A 1 95 ? 22.177 -4.893 -42.326 1.00 91.44 95 ILE A C 1
ATOM 786 O O . ILE A 1 95 ? 22.927 -4.850 -43.291 1.00 91.44 95 ILE A O 1
AT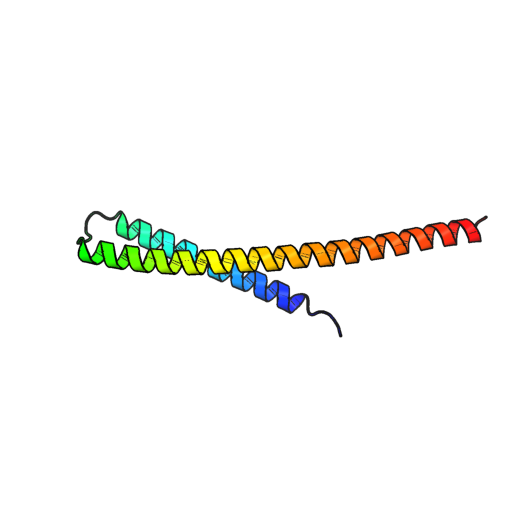OM 790 N N . THR A 1 96 ? 21.762 -6.048 -41.801 1.00 87.81 96 THR A N 1
ATOM 791 C CA . THR A 1 96 ? 22.232 -7.358 -42.289 1.00 87.81 96 THR A CA 1
ATOM 792 C C . THR A 1 96 ? 21.442 -7.862 -43.503 1.00 87.81 96 THR A C 1
ATOM 794 O O . THR A 1 96 ? 21.982 -8.618 -44.303 1.00 87.81 96 THR A O 1
ATOM 797 N N . ASN A 1 97 ? 20.168 -7.476 -43.646 1.00 72.75 97 ASN A N 1
ATOM 798 C CA . ASN A 1 97 ? 19.316 -7.838 -44.792 1.00 72.75 97 ASN A CA 1
ATOM 799 C C . ASN A 1 97 ? 19.222 -6.729 -45.859 1.00 72.75 97 ASN A C 1
ATOM 801 O O . ASN A 1 97 ? 18.349 -6.802 -46.726 1.00 72.75 97 ASN A O 1
ATOM 805 N N . PHE A 1 98 ? 20.072 -5.706 -45.777 1.00 54.09 98 PHE A N 1
ATOM 806 C CA . PHE A 1 98 ? 20.256 -4.683 -46.808 1.00 54.09 98 PHE A CA 1
ATOM 807 C C . PHE A 1 98 ? 21.581 -4.931 -47.527 1.00 54.09 98 PHE A C 1
ATOM 809 O O . PHE A 1 98 ? 21.607 -4.774 -48.766 1.00 54.09 98 PHE A O 1
#

Foldseek 3Di:
DDDPVVVLVVVLVVLVVLLVVLVVVLVVLVVVLPDPPDDPVNNVVSVVVSVVSVVVNVVSVVVSVVSVVVVVVVVVVVVVVVVVVVVVVVVVCVVVVD

Organism: NCBI:txid1421715

Sequence (98 aa):
MPIDNCSIMKEISKAEEEIKTCYARVSDLENKLNSDIISQQKRDIILHELNEVRKLLKINEENLSKLHGQNRRTFMLAFFLLLLCLIFFVFYQLITNF

pLDDT: mean 73.52, std 10.83, range [41.5, 92.19]

Radius of gyration: 24.55 Å; chains: 1; bounding box: 51×20×76 Å

InterPro domains:
  IPR028194 Coiled-coil domain-containing protein 167 [PF15188] (7-89)
  IPR028194 Coiled-coil domain-containing protein 167 [PTHR31759] (5-93)